Protein AF-A0A3D3M7R1-F1 (afdb_monomer)

Mean predicted aligned error: 6.35 Å

Secondary structure (DSSP, 8-state):
------B-TT--BPPPPPPPP------PPPPP-S--EE-TTT--SS-SSS-----SS-EEEEE-TTS---TT-EEEEEETTEEEEEEEEEEPPHHHHHHTEEEEEPPTTTT-SSS---EEEEEE-TT-PBPPPB--

Structure (mmCIF, N/CA/C/O backbone):
data_AF-A0A3D3M7R1-F1
#
_entry.id   AF-A0A3D3M7R1-F1
#
loop_
_atom_site.group_PDB
_atom_site.id
_atom_site.type_symbol
_atom_site.label_atom_id
_atom_site.label_alt_id
_atom_site.label_comp_id
_atom_site.label_asym_id
_atom_site.label_entity_id
_atom_site.label_seq_id
_atom_site.pdbx_PDB_ins_code
_atom_site.Cartn_x
_atom_site.Cartn_y
_atom_site.Cartn_z
_atom_site.occupancy
_atom_site.B_iso_or_equiv
_atom_site.auth_seq_id
_atom_site.auth_comp_id
_atom_site.auth_asym_id
_atom_site.auth_atom_id
_atom_site.pdbx_PDB_model_num
ATOM 1 N N . MET A 1 1 ? -20.630 1.121 30.635 1.00 57.06 1 MET A N 1
ATOM 2 C CA . MET A 1 1 ? -21.511 2.307 30.594 1.00 57.06 1 MET A CA 1
ATOM 3 C C . MET A 1 1 ? -21.013 3.280 31.646 1.00 57.06 1 MET A C 1
ATOM 5 O O . MET A 1 1 ? -20.922 2.885 32.800 1.00 57.06 1 MET A O 1
ATOM 9 N N . ILE A 1 2 ? -20.618 4.491 31.254 1.00 64.62 2 ILE A N 1
ATOM 10 C CA . ILE A 1 2 ? -20.201 5.541 32.194 1.00 64.62 2 ILE A CA 1
ATOM 11 C C . ILE A 1 2 ? -21.260 6.644 32.120 1.00 64.62 2 ILE A C 1
ATOM 13 O O . ILE A 1 2 ? -21.530 7.151 31.034 1.00 64.62 2 ILE A O 1
ATOM 17 N N . SER A 1 3 ? -21.878 6.984 33.254 1.00 70.88 3 SER A N 1
ATOM 18 C CA . SER A 1 3 ? -22.854 8.076 33.376 1.00 70.88 3 SER A CA 1
ATOM 19 C C . SER A 1 3 ? -22.583 8.883 34.643 1.00 70.88 3 SER A C 1
ATOM 21 O O . SER A 1 3 ? -22.359 8.298 35.702 1.00 70.88 3 SER A O 1
ATOM 23 N N . GLY A 1 4 ? -22.627 10.212 34.541 1.00 69.06 4 GLY A N 1
ATOM 24 C CA . GLY A 1 4 ? -22.496 11.124 35.679 1.00 69.06 4 GLY A CA 1
ATOM 25 C C . GLY A 1 4 ? -23.852 11.631 36.177 1.00 69.06 4 GLY A C 1
ATOM 26 O O . GLY A 1 4 ? -24.779 11.805 35.385 1.00 69.06 4 GLY A O 1
ATOM 27 N N . ARG A 1 5 ? -23.956 11.899 37.484 1.00 73.12 5 ARG A N 1
ATOM 28 C CA . ARG A 1 5 ? -25.066 12.645 38.100 1.00 73.12 5 ARG A CA 1
ATOM 29 C C . ARG A 1 5 ? -24.499 13.739 38.994 1.00 73.12 5 ARG A C 1
ATOM 31 O O . ARG A 1 5 ? -23.478 13.531 39.643 1.00 73.12 5 ARG A O 1
ATOM 38 N N . VAL A 1 6 ? -25.176 14.880 39.034 1.00 72.00 6 VAL A N 1
ATOM 39 C CA . VAL A 1 6 ? -24.848 15.980 39.948 1.00 72.00 6 VAL A CA 1
ATOM 40 C C . VAL A 1 6 ? -25.802 15.912 41.133 1.00 72.00 6 VAL A C 1
ATOM 42 O O . VAL A 1 6 ? -26.991 15.676 40.936 1.00 72.00 6 VAL A O 1
ATOM 45 N N . ILE A 1 7 ? -25.292 16.094 42.346 1.00 77.44 7 ILE A N 1
ATOM 46 C CA . ILE A 1 7 ? -26.098 16.251 43.560 1.00 77.44 7 ILE A CA 1
ATOM 47 C C . ILE A 1 7 ? -25.845 17.671 44.057 1.00 77.44 7 ILE A C 1
ATOM 49 O O . ILE A 1 7 ? -24.684 18.058 44.198 1.00 77.44 7 ILE A O 1
ATOM 53 N N . ASP A 1 8 ? -26.899 18.459 44.264 1.00 77.12 8 ASP A N 1
ATOM 54 C CA . ASP A 1 8 ? -26.752 19.791 44.857 1.00 77.12 8 ASP A CA 1
ATOM 55 C C . ASP A 1 8 ? -26.620 19.728 46.391 1.00 77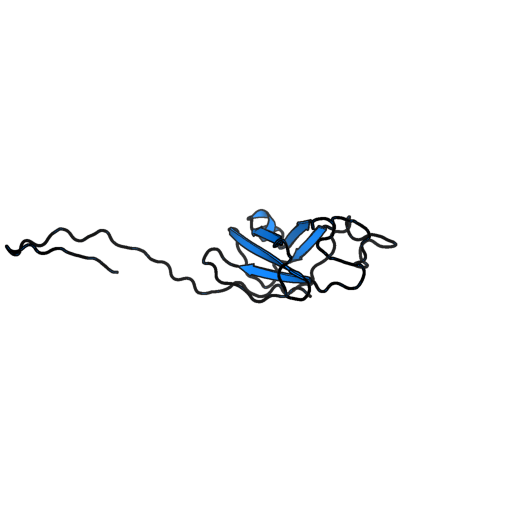.12 8 ASP A C 1
ATOM 57 O O . ASP A 1 8 ? -26.792 18.680 47.013 1.00 77.12 8 ASP A O 1
ATOM 61 N N . ILE A 1 9 ? -26.308 20.866 47.020 1.00 77.94 9 ILE A N 1
ATOM 62 C CA . ILE A 1 9 ? -26.143 20.971 48.483 1.00 77.94 9 ILE A CA 1
ATOM 63 C C . ILE A 1 9 ? -27.422 20.582 49.250 1.00 77.94 9 ILE A C 1
ATOM 65 O O . ILE A 1 9 ? -27.330 20.149 50.397 1.00 77.94 9 ILE A O 1
ATOM 69 N N . ALA A 1 10 ? -28.601 20.704 48.632 1.00 83.25 10 ALA A N 1
ATOM 70 C CA . ALA A 1 10 ? -29.878 20.313 49.224 1.00 83.25 10 ALA A CA 1
ATOM 71 C C . ALA A 1 10 ? -30.205 18.818 49.023 1.00 83.25 10 ALA A C 1
ATOM 73 O O . ALA A 1 10 ? -31.212 18.339 49.542 1.00 83.25 10 ALA A O 1
ATOM 74 N N . GLY A 1 11 ? -29.364 18.069 48.301 1.00 80.19 11 GLY A N 1
ATOM 75 C CA . GLY A 1 11 ? -29.544 16.645 48.026 1.00 80.19 11 GLY A CA 1
ATOM 76 C C . GLY A 1 11 ? -30.392 16.339 46.789 1.00 80.19 11 GLY A C 1
ATOM 77 O O . GLY A 1 11 ? -30.700 15.170 46.546 1.00 80.19 11 GLY A O 1
ATOM 78 N N . ASN A 1 12 ? -30.755 17.339 45.977 1.00 79.31 12 ASN A N 1
ATOM 79 C CA . ASN A 1 12 ? -31.463 17.084 44.727 1.00 79.31 12 ASN A CA 1
ATOM 80 C C . ASN A 1 12 ? -30.506 16.419 43.744 1.00 79.31 12 ASN A C 1
ATOM 82 O O . ASN A 1 12 ? -29.451 16.968 43.415 1.00 79.31 12 ASN A O 1
ATOM 86 N N . ILE A 1 13 ? -30.877 15.237 43.250 1.00 81.69 13 ILE A N 1
ATOM 87 C CA . ILE A 1 13 ? -30.051 14.536 42.275 1.00 81.69 13 ILE A CA 1
ATOM 88 C C . ILE A 1 13 ? -30.493 14.904 40.861 1.00 81.69 13 ILE A C 1
ATO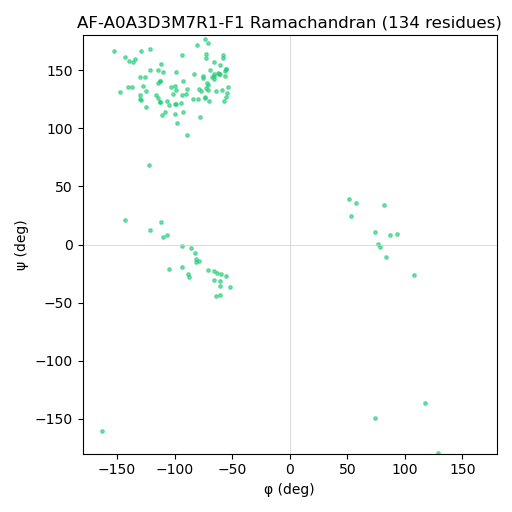M 90 O O . ILE A 1 13 ? -31.579 14.526 40.418 1.00 81.69 13 ILE A O 1
ATOM 94 N N . GLY A 1 14 ? -29.616 15.588 40.134 1.00 72.38 14 GLY A N 1
ATOM 95 C CA . GLY A 1 14 ? -29.795 15.956 38.737 1.00 72.38 14 GLY A CA 1
ATOM 96 C C . GLY A 1 14 ? -30.025 14.750 37.822 1.00 72.38 14 GLY A C 1
ATOM 97 O O . GLY A 1 14 ? -29.767 13.588 38.169 1.00 72.38 14 GLY A O 1
ATOM 98 N N . THR A 1 15 ? -30.541 15.019 36.626 1.00 76.44 15 THR A N 1
ATOM 99 C CA . THR A 1 15 ? -30.758 14.000 35.594 1.00 76.44 15 THR A CA 1
ATOM 100 C C . THR A 1 15 ? -29.453 13.275 35.270 1.00 76.44 15 THR A C 1
ATOM 102 O O . THR A 1 15 ? -28.381 13.880 35.293 1.00 76.44 15 THR A O 1
ATOM 105 N N . SER A 1 16 ? -29.534 11.975 34.975 1.00 74.31 16 SER A N 1
ATOM 106 C CA . SER A 1 16 ? -28.366 11.247 34.470 1.00 74.31 16 SER A CA 1
ATOM 107 C C . SER A 1 16 ? -27.878 11.905 33.184 1.00 74.31 16 SER A C 1
ATOM 109 O O . SER A 1 16 ? -28.694 12.229 32.319 1.00 74.31 16 SER A O 1
ATOM 111 N N . GLY A 1 17 ? -26.569 12.132 33.070 1.00 75.12 17 GLY A N 1
ATOM 112 C CA . GLY A 1 17 ? -25.974 12.593 31.819 1.00 75.12 17 GLY A CA 1
ATOM 113 C C . GLY A 1 17 ? -26.251 11.613 30.672 1.00 75.12 17 GLY A C 1
ATOM 114 O O . GLY A 1 17 ? -26.567 10.442 30.902 1.00 75.12 17 GLY A O 1
ATOM 115 N N . GLY A 1 18 ? -26.123 12.088 29.429 1.00 77.44 18 GLY A N 1
ATOM 116 C CA . GLY A 1 18 ? -26.205 11.224 28.249 1.00 77.44 18 GLY A CA 1
ATOM 117 C C . GLY A 1 18 ? -25.192 10.073 28.313 1.00 77.44 18 GLY A C 1
ATOM 118 O O . GLY A 1 18 ? -24.126 10.203 28.915 1.00 77.44 18 GLY A O 1
ATOM 119 N N . ALA A 1 19 ? -25.529 8.933 27.710 1.00 78.50 19 ALA A N 1
ATOM 120 C CA . ALA A 1 19 ? -24.635 7.781 27.669 1.00 78.50 19 ALA A CA 1
ATOM 121 C C . ALA A 1 19 ? -23.531 7.976 26.614 1.00 78.50 19 ALA A C 1
ATOM 123 O O . ALA A 1 19 ? -23.823 8.293 25.462 1.00 78.50 19 ALA A O 1
ATOM 124 N N . LEU A 1 20 ? -22.273 7.726 26.990 1.00 82.25 20 LEU A N 1
ATOM 125 C CA . LEU A 1 20 ? -21.165 7.587 26.041 1.00 82.25 20 LEU A CA 1
ATOM 126 C C . LEU A 1 20 ? -21.127 6.152 25.503 1.00 82.25 20 LEU A C 1
ATOM 128 O O . LEU A 1 20 ? -21.028 5.199 26.281 1.00 82.25 20 LEU A O 1
ATOM 132 N N . THR A 1 21 ? -21.157 6.013 24.179 1.00 82.69 21 THR A N 1
ATOM 133 C CA . THR A 1 21 ? -20.869 4.750 23.487 1.00 82.69 21 THR A CA 1
ATOM 134 C C . THR A 1 21 ? -19.447 4.810 22.937 1.00 82.69 21 THR A C 1
ATOM 136 O O . THR A 1 21 ? -19.085 5.788 22.289 1.00 82.69 21 THR A O 1
ATOM 139 N N . LEU A 1 22 ? -18.648 3.779 23.213 1.00 86.62 22 LEU A N 1
ATOM 140 C CA . LEU A 1 22 ? -17.283 3.614 22.716 1.00 86.62 22 LEU A CA 1
ATOM 141 C C . LEU A 1 22 ? -17.173 2.240 22.058 1.00 86.62 22 LEU A C 1
ATOM 143 O O . LEU A 1 22 ? -17.612 1.247 22.641 1.00 86.62 22 LEU A O 1
ATOM 147 N N . THR A 1 23 ? -16.533 2.192 20.897 1.00 88.12 23 THR A N 1
ATOM 148 C CA . THR A 1 23 ? -16.105 0.947 20.259 1.00 88.12 23 THR A CA 1
ATOM 149 C C . THR A 1 23 ? -14.593 0.850 20.407 1.00 88.12 23 THR A C 1
ATOM 151 O O . THR A 1 23 ? -13.884 1.780 20.030 1.00 88.12 23 THR A O 1
ATOM 154 N N . LEU A 1 24 ? -14.109 -0.243 20.998 1.00 91.56 24 LEU A N 1
ATOM 155 C CA . LEU A 1 24 ? -12.685 -0.561 21.033 1.00 91.56 24 LEU A CA 1
ATOM 156 C C . LEU A 1 24 ? -12.377 -1.481 19.859 1.00 91.56 24 LEU A C 1
ATOM 158 O O . LEU A 1 24 ? -12.941 -2.571 19.776 1.00 91.56 24 LEU A O 1
ATOM 162 N N . ASP A 1 25 ? -11.466 -1.046 19.003 1.00 92.44 25 ASP A N 1
ATOM 163 C CA . ASP A 1 25 ? -10.914 -1.866 17.939 1.00 92.44 25 ASP A CA 1
ATOM 164 C C . ASP A 1 25 ? -9.393 -1.880 18.063 1.00 92.44 25 ASP A C 1
ATOM 166 O O . ASP A 1 25 ? -8.744 -0.838 18.005 1.00 92.44 25 ASP A O 1
ATOM 170 N N . THR A 1 26 ? -8.843 -3.068 18.284 1.00 96.31 26 THR A N 1
ATOM 171 C CA . THR A 1 26 ? -7.403 -3.312 18.417 1.00 96.31 26 THR A CA 1
ATOM 172 C C . THR A 1 26 ? -6.903 -4.314 17.378 1.00 96.31 26 THR A C 1
ATOM 174 O O . THR A 1 26 ? -5.817 -4.873 17.544 1.00 96.31 26 THR A O 1
ATOM 177 N N . THR A 1 27 ? -7.713 -4.639 16.366 1.00 96.62 27 THR A N 1
ATOM 178 C CA . THR A 1 27 ? -7.401 -5.704 15.409 1.00 96.62 27 THR A CA 1
ATOM 179 C C . THR A 1 27 ? -6.798 -5.104 14.155 1.00 96.62 27 THR A C 1
ATOM 181 O O . THR A 1 27 ? -7.505 -4.567 13.319 1.00 96.62 27 THR A O 1
ATOM 184 N N . ALA A 1 28 ? -5.485 -5.239 13.989 1.00 97.62 28 ALA A 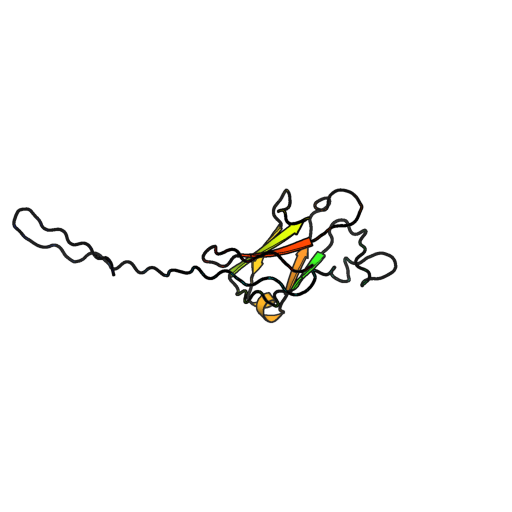N 1
ATOM 185 C CA . ALA A 1 28 ? -4.826 -4.775 12.777 1.00 97.62 28 ALA A CA 1
ATOM 186 C C . ALA A 1 28 ? -5.196 -5.620 11.541 1.00 97.62 28 ALA A C 1
ATOM 188 O O . ALA A 1 28 ? -5.387 -6.838 11.661 1.00 97.62 28 ALA A O 1
ATOM 189 N N . PRO A 1 29 ? -5.194 -5.012 10.339 1.00 98.25 29 PRO A N 1
ATOM 190 C CA . PRO A 1 29 ? -5.209 -5.749 9.084 1.00 98.25 29 PRO A CA 1
ATOM 191 C C . PRO A 1 29 ? -4.055 -6.756 8.983 1.00 98.25 29 PRO A C 1
ATOM 193 O O . PRO A 1 29 ? -2.965 -6.562 9.530 1.00 98.25 29 PRO A O 1
ATOM 196 N N . GLY A 1 30 ? -4.288 -7.832 8.236 1.00 98.12 30 GLY A N 1
ATOM 197 C CA . GLY A 1 30 ? -3.279 -8.844 7.943 1.00 98.12 30 GLY A CA 1
ATOM 198 C C . GLY A 1 30 ? -2.191 -8.356 6.978 1.00 98.12 30 GLY A C 1
ATOM 199 O O . GLY A 1 30 ? -2.259 -7.270 6.401 1.00 98.12 30 GLY A O 1
ATOM 200 N N . THR A 1 31 ? -1.171 -9.188 6.781 1.00 97.81 31 THR A N 1
ATOM 201 C CA . THR A 1 31 ? -0.051 -8.898 5.876 1.00 97.81 31 THR A CA 1
ATOM 202 C C . THR A 1 31 ? -0.437 -9.151 4.414 1.00 97.81 31 THR A C 1
ATOM 204 O O . THR A 1 31 ? -0.978 -10.220 4.120 1.00 97.81 31 THR A O 1
ATOM 207 N N . PRO A 1 32 ? -0.121 -8.240 3.472 1.00 97.25 32 PRO A N 1
ATOM 208 C CA . PRO A 1 32 ? -0.247 -8.522 2.043 1.00 97.25 32 PRO A CA 1
ATOM 209 C C . PRO A 1 32 ? 0.582 -9.751 1.644 1.00 97.25 32 PRO A C 1
ATOM 211 O O . PRO A 1 32 ? 1.791 -9.794 1.882 1.00 97.25 32 PRO A O 1
ATOM 214 N N . SER A 1 33 ? -0.063 -10.757 1.049 1.00 95.56 33 SER A N 1
ATOM 215 C CA . SER A 1 33 ? 0.557 -12.069 0.797 1.00 95.56 33 SER A CA 1
ATOM 216 C C . SER A 1 33 ? 1.199 -12.230 -0.581 1.00 95.56 33 SER A C 1
ATOM 218 O O . SER A 1 33 ? 1.990 -13.146 -0.778 1.00 95.56 33 SER A O 1
ATOM 220 N N . ASN A 1 34 ? 0.821 -11.392 -1.546 1.00 96.69 34 ASN A N 1
ATOM 221 C CA . ASN A 1 34 ? 1.238 -11.525 -2.942 1.00 96.69 34 ASN A CA 1
ATOM 222 C C . ASN A 1 34 ? 2.209 -10.404 -3.321 1.00 96.69 34 ASN A C 1
ATOM 224 O O . ASN A 1 34 ? 2.042 -9.288 -2.817 1.00 96.69 34 ASN A O 1
ATOM 228 N N . PRO A 1 35 ? 3.157 -10.664 -4.239 1.00 95.50 35 PRO A N 1
ATOM 229 C CA . PRO A 1 35 ? 4.128 -9.667 -4.664 1.00 95.50 35 PRO A CA 1
ATOM 230 C C . PRO A 1 35 ? 3.451 -8.454 -5.309 1.00 95.50 35 PRO A C 1
ATOM 232 O O . PRO A 1 35 ? 2.427 -8.575 -5.989 1.00 95.50 35 PRO A O 1
ATOM 235 N N . ILE A 1 36 ? 4.052 -7.282 -5.117 1.00 96.56 36 ILE A N 1
ATOM 236 C CA . ILE A 1 36 ? 3.703 -6.061 -5.846 1.00 96.56 36 ILE A CA 1
ATOM 237 C C . ILE A 1 36 ? 4.183 -6.202 -7.291 1.00 96.56 36 ILE A C 1
ATOM 239 O O . ILE A 1 36 ? 5.322 -6.588 -7.545 1.00 96.56 36 ILE A O 1
ATOM 243 N N . LEU A 1 37 ? 3.313 -5.869 -8.243 1.00 95.69 37 LEU A N 1
ATOM 244 C CA . LEU A 1 37 ? 3.584 -6.016 -9.673 1.00 95.69 37 LEU A CA 1
ATOM 245 C C . LEU A 1 37 ? 3.636 -4.655 -10.359 1.00 95.69 37 LEU A C 1
ATOM 247 O O . LEU A 1 37 ? 2.917 -3.736 -9.970 1.00 95.69 37 LEU A O 1
ATOM 251 N N . LEU A 1 38 ? 4.418 -4.527 -11.428 1.00 95.88 38 LEU A N 1
ATOM 252 C CA . LEU A 1 38 ? 4.226 -3.425 -12.367 1.00 95.88 38 LEU A CA 1
ATOM 253 C C . LEU A 1 38 ? 2.930 -3.653 -13.154 1.00 95.88 38 LEU A C 1
ATOM 255 O O . LEU A 1 38 ? 2.628 -4.761 -13.596 1.00 95.88 38 LEU A O 1
ATOM 259 N N . VAL A 1 39 ? 2.142 -2.595 -13.338 1.00 95.50 39 VAL A N 1
ATOM 260 C CA . VAL A 1 39 ? 1.034 -2.632 -14.299 1.00 95.50 39 VAL A CA 1
ATOM 261 C C . VAL A 1 39 ? 1.639 -2.766 -15.700 1.00 95.50 39 VAL A C 1
ATOM 263 O O . VAL A 1 39 ? 2.649 -2.133 -15.988 1.00 95.50 39 VAL A O 1
ATOM 266 N N . ALA A 1 40 ? 1.017 -3.537 -16.596 1.00 91.00 40 ALA A N 1
ATOM 267 C CA . ALA A 1 40 ? 1.588 -3.871 -17.909 1.00 91.00 40 ALA A CA 1
ATOM 268 C C . ALA A 1 40 ? 1.994 -2.658 -18.775 1.00 91.00 40 ALA A C 1
ATOM 270 O O . ALA A 1 40 ? 2.888 -2.768 -19.601 1.00 91.00 40 ALA A O 1
ATOM 271 N N . ALA A 1 41 ? 1.356 -1.493 -18.606 1.00 90.19 41 ALA A N 1
ATOM 272 C CA . ALA A 1 41 ? 1.738 -0.259 -19.308 1.00 90.19 41 ALA A CA 1
ATOM 273 C C . ALA A 1 41 ? 2.968 0.446 -18.696 1.00 90.19 41 ALA A C 1
ATOM 275 O O . ALA A 1 41 ? 3.510 1.378 -19.283 1.00 90.19 41 ALA A O 1
ATOM 276 N N . SER A 1 42 ? 3.361 0.052 -17.487 1.00 93.25 42 SER A N 1
ATOM 277 C CA . SER A 1 42 ? 4.525 0.549 -16.750 1.00 93.25 42 SER A CA 1
ATOM 278 C C . SER A 1 42 ? 5.692 -0.437 -16.747 1.00 93.25 42 SER A C 1
ATOM 280 O O . SER A 1 42 ? 6.821 0.001 -16.551 1.00 93.25 42 SER A O 1
ATOM 282 N N . ASP A 1 43 ? 5.455 -1.727 -16.991 1.00 90.75 43 ASP A N 1
ATOM 283 C CA . ASP A 1 43 ? 6.510 -2.706 -17.267 1.00 90.75 43 ASP A CA 1
ATOM 284 C C . ASP A 1 43 ? 6.979 -2.527 -18.722 1.00 90.75 43 ASP A C 1
ATOM 286 O O . ASP A 1 43 ? 6.213 -2.707 -19.668 1.00 90.75 43 ASP A O 1
ATOM 290 N N . SER A 1 44 ? 8.195 -2.017 -18.899 1.00 87.25 44 SER A N 1
ATOM 291 C CA . SER A 1 44 ? 8.713 -1.491 -20.166 1.00 87.25 44 SER A CA 1
ATOM 292 C C . SER A 1 44 ? 10.126 -1.988 -20.443 1.00 87.25 44 SER A C 1
ATOM 294 O O . SER A 1 44 ? 10.876 -2.378 -19.555 1.00 87.25 44 SER A O 1
ATOM 296 N N . GLY A 1 45 ? 10.517 -1.931 -21.713 1.00 83.25 45 GLY A N 1
ATOM 297 C CA . GLY A 1 45 ? 11.726 -2.578 -22.203 1.00 83.25 45 GLY A CA 1
ATOM 298 C C . GLY A 1 45 ? 11.347 -3.633 -23.230 1.00 83.25 45 GLY A C 1
ATOM 299 O O . GLY A 1 45 ? 10.515 -3.381 -24.100 1.00 83.25 45 GLY A O 1
ATOM 300 N N . SER A 1 46 ? 11.972 -4.806 -23.150 1.00 83.25 46 SER A N 1
ATOM 301 C CA . SER A 1 46 ? 11.723 -5.915 -24.077 1.00 83.25 46 SER A CA 1
ATOM 302 C C . SER A 1 46 ? 10.478 -6.743 -23.749 1.00 83.25 46 SER A C 1
ATOM 304 O O . SER A 1 46 ? 10.046 -7.527 -24.590 1.00 83.25 46 SER A O 1
ATOM 306 N N . SER A 1 47 ? 9.930 -6.610 -22.539 1.00 86.31 47 SER A N 1
ATOM 307 C CA . SER A 1 47 ? 8.752 -7.332 -22.056 1.00 86.31 47 SER A CA 1
ATOM 308 C C . SER A 1 47 ? 7.900 -6.412 -21.182 1.00 86.31 47 SER A C 1
ATOM 310 O O . SER A 1 47 ? 8.379 -5.383 -20.717 1.00 86.31 47 SER A O 1
ATOM 312 N N . ASN A 1 48 ? 6.636 -6.781 -20.982 1.00 87.31 48 ASN A N 1
ATOM 313 C CA . ASN A 1 48 ? 5.703 -6.121 -20.068 1.00 87.31 48 ASN A CA 1
ATOM 314 C C . ASN A 1 48 ? 5.339 -7.007 -18.862 1.00 87.31 48 ASN A C 1
ATOM 316 O O . ASN A 1 48 ? 4.291 -6.816 -18.238 1.00 87.31 48 ASN A O 1
ATOM 320 N N . THR A 1 49 ? 6.176 -8.014 -18.597 1.00 86.62 49 THR A N 1
ATOM 321 C CA . THR A 1 49 ? 6.059 -8.934 -17.456 1.00 86.62 49 THR A CA 1
ATOM 322 C C . THR A 1 49 ? 7.425 -9.323 -16.869 1.00 86.62 49 THR A C 1
ATOM 324 O O . THR A 1 49 ? 7.552 -10.405 -16.292 1.00 86.62 49 THR A O 1
ATOM 327 N N . ASP A 1 50 ? 8.484 -8.541 -17.099 1.00 82.81 50 ASP A N 1
ATOM 328 C CA . ASP A 1 50 ? 9.832 -8.817 -16.576 1.00 82.81 50 ASP A CA 1
ATOM 329 C C . ASP A 1 50 ? 10.248 -7.889 -15.426 1.00 82.81 50 ASP A C 1
ATOM 331 O O . ASP A 1 50 ? 11.385 -7.972 -14.951 1.00 82.81 50 ASP A O 1
ATOM 335 N N . ASN A 1 51 ? 9.310 -7.075 -14.936 1.00 87.62 51 ASN A N 1
ATOM 336 C CA . ASN A 1 51 ? 9.470 -6.143 -13.828 1.00 87.62 51 ASN A CA 1
ATOM 337 C C . ASN A 1 51 ? 10.596 -5.118 -14.045 1.00 87.62 51 ASN A C 1
ATOM 339 O O . ASN A 1 51 ? 11.294 -4.735 -13.099 1.00 87.62 51 ASN A O 1
ATOM 343 N N . ARG A 1 52 ? 10.791 -4.667 -15.286 1.00 90.75 52 ARG A N 1
ATOM 344 C CA . ARG A 1 52 ? 11.735 -3.597 -15.620 1.00 90.75 52 ARG A CA 1
ATOM 345 C C . ARG A 1 52 ? 10.960 -2.385 -16.086 1.00 90.75 52 ARG A C 1
ATOM 347 O O . ARG A 1 52 ? 9.961 -2.483 -16.777 1.00 90.75 52 ARG A O 1
ATOM 354 N N . THR A 1 53 ? 11.397 -1.198 -15.687 1.00 92.62 53 THR A N 1
ATOM 355 C CA . THR A 1 53 ? 10.711 0.015 -16.118 1.00 92.62 53 THR A CA 1
ATOM 356 C C . THR A 1 53 ? 11.676 1.139 -16.435 1.00 92.62 53 THR A C 1
ATOM 358 O O . THR A 1 53 ? 12.623 1.381 -15.692 1.00 92.62 53 THR A O 1
ATOM 361 N N . ASN A 1 54 ? 11.430 1.822 -17.553 1.00 91.94 54 ASN A N 1
ATOM 362 C CA . ASN A 1 54 ? 11.996 3.128 -17.878 1.00 91.94 54 ASN A CA 1
ATOM 363 C C . ASN A 1 54 ? 10.929 4.240 -17.837 1.00 91.94 54 ASN A C 1
ATOM 365 O O . ASN A 1 54 ? 11.208 5.386 -18.197 1.00 91.94 54 ASN A O 1
ATOM 369 N N . VAL A 1 55 ? 9.707 3.913 -17.401 1.00 93.75 55 VAL A N 1
ATOM 370 C CA . VAL A 1 55 ? 8.621 4.877 -17.230 1.00 93.75 55 VAL A CA 1
ATOM 371 C C . VAL A 1 55 ? 8.920 5.717 -15.993 1.00 93.75 55 VAL A C 1
ATOM 373 O O . VAL A 1 55 ? 9.135 5.184 -14.910 1.00 93.75 55 VAL A O 1
ATOM 376 N N . SER A 1 56 ? 8.916 7.045 -16.139 1.00 90.56 56 SER A N 1
ATOM 377 C CA . SER A 1 56 ? 9.259 7.962 -15.038 1.00 90.56 56 SER A CA 1
ATOM 378 C C . SER A 1 56 ? 8.251 7.911 -13.881 1.00 90.56 56 SER A C 1
ATOM 380 O O . SER A 1 56 ? 8.622 8.084 -12.722 1.00 90.56 56 SER A O 1
ATOM 382 N N . ASN A 1 57 ? 6.985 7.627 -14.194 1.00 94.19 57 ASN A N 1
ATOM 383 C CA . ASN A 1 57 ? 5.869 7.531 -13.254 1.00 94.19 57 ASN A CA 1
ATOM 384 C C . ASN A 1 57 ? 5.220 6.140 -13.341 1.00 94.19 57 ASN A C 1
ATOM 386 O O . ASN A 1 57 ? 4.112 6.012 -13.874 1.00 94.19 57 ASN A O 1
ATOM 390 N N . PRO A 1 58 ? 5.908 5.072 -12.907 1.00 95.81 58 PRO A N 1
ATOM 391 C CA . PRO A 1 58 ? 5.376 3.728 -13.047 1.00 95.81 58 PRO A CA 1
ATOM 392 C C . PRO A 1 58 ? 4.152 3.546 -12.144 1.00 95.81 58 PRO A C 1
ATOM 394 O O . PRO A 1 58 ? 4.084 4.075 -11.031 1.00 95.81 58 PRO A O 1
ATOM 397 N N . SER A 1 59 ? 3.181 2.782 -12.633 1.00 96.88 59 SER A N 1
ATOM 398 C CA . SER A 1 59 ? 2.038 2.321 -11.852 1.00 96.88 59 SER A CA 1
ATOM 399 C C . SER A 1 59 ? 2.271 0.896 -11.372 1.00 96.88 59 SER A C 1
ATOM 401 O O . SER A 1 59 ? 2.675 0.020 -12.139 1.00 96.88 59 SER A O 1
ATOM 403 N N . LEU A 1 60 ? 2.007 0.682 -10.091 1.00 97.25 60 LEU A N 1
ATOM 404 C CA . LEU A 1 60 ? 2.183 -0.578 -9.389 1.00 97.25 60 LEU A CA 1
ATOM 405 C C . LEU A 1 60 ? 0.825 -1.132 -8.989 1.00 97.25 60 LEU A C 1
ATOM 407 O O . LEU A 1 60 ? -0.026 -0.379 -8.527 1.00 97.25 60 LEU A O 1
ATOM 411 N N . ARG A 1 61 ? 0.652 -2.443 -9.106 1.00 97.56 61 ARG A N 1
ATOM 412 C CA . ARG A 1 61 ? -0.494 -3.175 -8.585 1.00 97.56 61 ARG A CA 1
ATOM 413 C C . ARG A 1 61 ? -0.138 -3.824 -7.260 1.00 97.56 61 ARG A C 1
ATOM 415 O O . ARG A 1 61 ? 0.747 -4.675 -7.189 1.00 97.56 61 ARG A O 1
ATOM 422 N N . ILE A 1 62 ? -0.881 -3.456 -6.228 1.00 98.12 62 ILE A N 1
ATOM 423 C CA . ILE A 1 62 ? -0.739 -3.958 -4.867 1.00 98.12 62 ILE A CA 1
ATOM 424 C C . ILE A 1 62 ? -1.934 -4.860 -4.562 1.00 98.12 62 ILE A C 1
ATOM 426 O O . ILE A 1 62 ? -3.074 -4.403 -4.522 1.00 98.12 62 ILE A O 1
ATOM 430 N N . SER A 1 63 ? -1.689 -6.152 -4.367 1.00 97.75 63 SER A N 1
ATOM 431 C CA . SER A 1 63 ? -2.729 -7.115 -3.990 1.00 97.75 63 SER A CA 1
ATOM 432 C C . SER A 1 63 ? -3.175 -6.909 -2.541 1.00 97.75 63 SER A C 1
ATOM 434 O O . SER A 1 63 ? -2.348 -6.735 -1.651 1.00 97.75 63 SER A O 1
ATOM 436 N N . LEU A 1 64 ? -4.480 -7.016 -2.292 1.00 98.06 64 LEU A N 1
ATOM 437 C CA . LEU A 1 64 ? -5.072 -6.957 -0.951 1.00 98.06 64 LEU A CA 1
ATOM 438 C C . LEU A 1 64 ? -5.257 -8.350 -0.324 1.00 98.06 64 LEU A C 1
ATOM 440 O O . LEU A 1 64 ? -5.702 -8.461 0.819 1.00 98.06 64 LEU A O 1
ATOM 444 N N . ALA A 1 65 ? -4.911 -9.425 -1.038 1.00 97.88 65 ALA A N 1
ATOM 445 C CA . ALA A 1 65 ? -4.946 -10.785 -0.501 1.00 97.88 65 ALA A CA 1
ATOM 446 C C . ALA A 1 65 ? -4.138 -10.901 0.808 1.00 97.88 65 ALA A C 1
ATOM 448 O O . ALA A 1 65 ? -3.035 -10.364 0.919 1.00 97.88 65 ALA A O 1
ATOM 449 N N . GLY A 1 66 ? -4.711 -11.586 1.802 1.00 96.88 66 GLY A N 1
ATOM 450 C CA . GLY A 1 66 ? -4.105 -11.769 3.128 1.00 96.88 66 GLY A CA 1
ATOM 451 C C . GLY A 1 66 ? -4.332 -10.620 4.117 1.00 96.88 66 GLY A C 1
ATOM 452 O O . GLY A 1 66 ? -4.091 -10.800 5.307 1.00 96.88 66 GLY A O 1
ATOM 453 N N . THR A 1 67 ? -4.848 -9.469 3.670 1.00 97.75 67 THR A N 1
ATOM 454 C CA . THR A 1 67 ? -5.007 -8.286 4.540 1.00 97.75 67 THR A CA 1
ATOM 455 C C . THR A 1 67 ? -6.327 -8.237 5.305 1.00 97.75 67 THR A C 1
ATOM 457 O O . THR A 1 67 ? -6.389 -7.611 6.358 1.00 97.75 67 THR A O 1
ATOM 460 N N . ASN A 1 68 ? -7.384 -8.881 4.794 1.00 97.06 68 ASN A N 1
ATOM 461 C CA . ASN A 1 68 ? -8.773 -8.672 5.237 1.00 97.06 68 ASN A CA 1
ATOM 462 C C . ASN A 1 68 ? -9.210 -7.195 5.216 1.00 97.06 68 ASN A C 1
ATOM 464 O O . ASN A 1 68 ? -10.118 -6.815 5.950 1.00 97.06 68 ASN A O 1
ATOM 468 N N . ALA A 1 69 ? -8.561 -6.371 4.388 1.00 97.69 69 ALA A N 1
ATOM 469 C CA . ALA A 1 69 ? -8.857 -4.953 4.301 1.00 97.69 69 ALA A CA 1
ATOM 470 C C . ALA A 1 69 ? -10.294 -4.696 3.832 1.00 97.69 69 ALA A C 1
ATOM 472 O O . ALA A 1 69 ? -10.846 -5.432 3.006 1.00 97.69 69 ALA A O 1
ATOM 473 N N . VAL A 1 70 ? -10.872 -3.604 4.320 1.00 97.94 70 VAL A N 1
ATOM 474 C CA . VAL A 1 70 ? -12.204 -3.126 3.951 1.00 97.94 70 VAL A CA 1
ATOM 475 C C . VAL A 1 70 ? -12.139 -1.716 3.370 1.00 97.94 70 VAL A C 1
ATOM 477 O O . VAL A 1 70 ? -11.117 -1.029 3.409 1.00 97.94 70 VAL A O 1
ATOM 480 N N . ALA A 1 71 ? -13.244 -1.270 2.771 1.00 98.44 71 ALA A N 1
ATOM 481 C CA . ALA A 1 71 ? -13.338 0.101 2.292 1.00 98.44 71 ALA A CA 1
ATOM 482 C C . ALA A 1 71 ? -13.253 1.079 3.479 1.00 98.44 71 ALA A C 1
ATOM 484 O O . ALA A 1 71 ? -13.960 0.912 4.469 1.00 98.44 71 ALA A O 1
ATOM 485 N N . GLY A 1 72 ? -12.419 2.108 3.353 1.00 98.19 72 GLY A N 1
ATOM 486 C CA . GLY A 1 72 ? -12.088 3.066 4.407 1.00 98.19 72 GLY A CA 1
ATOM 487 C C . GLY A 1 72 ? -10.672 2.899 4.957 1.00 98.19 72 GLY A C 1
ATOM 488 O O . GLY A 1 72 ? -10.085 3.893 5.380 1.00 98.19 72 GLY A O 1
ATOM 489 N N . ASP A 1 73 ? -10.094 1.698 4.874 1.00 98.69 73 ASP A N 1
ATOM 490 C CA . ASP A 1 73 ? -8.722 1.445 5.321 1.00 98.69 73 ASP A CA 1
ATOM 491 C C . ASP A 1 73 ? -7.705 2.215 4.464 1.00 98.69 73 ASP A C 1
ATOM 493 O O . ASP A 1 73 ? -7.962 2.573 3.317 1.00 98.69 73 ASP A O 1
ATOM 497 N N . SER A 1 74 ? -6.517 2.469 4.999 1.00 98.44 74 SER A N 1
ATOM 498 C CA . SER A 1 74 ? -5.426 3.165 4.317 1.00 98.44 74 SER A CA 1
ATOM 499 C C . SER A 1 74 ? -4.340 2.181 3.894 1.00 98.44 74 SER A C 1
ATOM 501 O O . SER A 1 74 ? -3.725 1.528 4.734 1.00 98.44 74 SER A O 1
ATOM 503 N N . LEU A 1 75 ? -4.064 2.106 2.593 1.00 98.56 75 LEU A N 1
ATOM 504 C CA . LEU A 1 75 ? -2.930 1.380 2.029 1.00 98.56 75 LEU A CA 1
ATOM 505 C C . LEU A 1 75 ? -1.712 2.300 1.940 1.00 98.56 75 LEU A C 1
ATOM 507 O O . LEU A 1 75 ? -1.823 3.417 1.439 1.00 98.56 75 LEU A O 1
ATOM 511 N N . GLU A 1 76 ? -0.549 1.820 2.370 1.00 98.50 76 GLU A N 1
ATOM 512 C CA . GLU A 1 76 ? 0.729 2.523 2.257 1.00 98.50 76 GLU A CA 1
ATOM 513 C C . GLU A 1 76 ? 1.761 1.663 1.527 1.00 98.50 76 GLU A C 1
ATOM 515 O O . GLU A 1 76 ? 1.960 0.498 1.874 1.00 98.50 76 GLU A O 1
ATOM 520 N N . LEU A 1 77 ? 2.438 2.261 0.545 1.00 98.31 77 LEU A N 1
ATOM 521 C CA . LEU A 1 77 ? 3.590 1.673 -0.132 1.00 98.31 77 LEU A CA 1
ATOM 522 C C . LEU A 1 77 ? 4.893 2.114 0.550 1.00 98.31 77 LEU A C 1
ATOM 524 O O . LEU A 1 77 ? 5.054 3.272 0.941 1.00 98.31 77 LEU A O 1
ATOM 528 N N . LEU A 1 78 ? 5.834 1.182 0.653 1.00 98.00 78 LEU A N 1
ATOM 529 C CA . LEU A 1 78 ? 7.118 1.325 1.326 1.00 98.00 78 LEU A CA 1
ATOM 530 C C . LEU A 1 78 ? 8.251 0.967 0.355 1.00 98.00 78 LEU A C 1
ATOM 532 O O . LEU A 1 78 ? 8.117 0.036 -0.441 1.00 98.00 78 LEU A O 1
ATOM 536 N N . LEU A 1 79 ? 9.372 1.675 0.462 1.00 96.62 79 LEU A N 1
ATOM 537 C CA . LEU A 1 79 ? 10.620 1.402 -0.247 1.00 96.62 79 LEU A CA 1
ATOM 538 C C . LEU A 1 79 ? 11.678 0.975 0.770 1.00 96.62 79 LEU A C 1
ATOM 540 O O . LEU A 1 79 ? 11.927 1.683 1.745 1.00 96.62 79 LEU A O 1
ATOM 544 N N . ASP A 1 80 ? 12.249 -0.211 0.571 1.00 94.44 80 ASP A N 1
ATOM 545 C CA . ASP A 1 80 ? 13.222 -0.841 1.468 1.00 94.44 80 ASP A CA 1
ATOM 546 C C . ASP A 1 80 ? 12.725 -0.883 2.932 1.00 94.44 80 ASP A C 1
ATOM 548 O O . ASP A 1 80 ? 13.456 -0.637 3.891 1.00 94.44 80 ASP A O 1
ATOM 552 N N . GLY A 1 81 ? 11.422 -1.149 3.096 1.00 94.44 81 GLY A N 1
ATOM 553 C CA . GLY A 1 81 ? 10.731 -1.219 4.391 1.00 94.44 81 GLY A CA 1
ATOM 554 C C . GLY A 1 81 ? 10.425 0.136 5.043 1.00 94.44 81 GLY A C 1
ATOM 555 O O . GLY A 1 81 ? 9.837 0.168 6.123 1.00 94.44 81 GLY A O 1
ATOM 556 N N . SER A 1 82 ? 10.783 1.249 4.400 1.00 95.88 82 SER A N 1
ATOM 557 C CA . SER A 1 82 ? 10.572 2.610 4.903 1.00 95.88 82 SER A CA 1
ATOM 558 C C . SER A 1 82 ? 9.541 3.375 4.077 1.00 95.88 82 SER A C 1
ATOM 560 O O . SER A 1 82 ? 9.320 3.096 2.901 1.00 95.88 82 SER A O 1
ATOM 562 N N . ALA A 1 83 ? 8.897 4.373 4.685 1.00 96.50 83 ALA A N 1
ATOM 563 C CA . ALA A 1 83 ? 8.029 5.280 3.940 1.00 96.50 83 ALA A CA 1
ATOM 564 C C . ALA A 1 83 ? 8.848 6.119 2.945 1.00 96.50 83 ALA A C 1
ATOM 566 O O . ALA A 1 83 ? 9.973 6.528 3.233 1.00 96.50 83 ALA A O 1
ATOM 567 N N . PHE A 1 84 ? 8.252 6.416 1.791 1.00 95.88 84 PHE A N 1
ATOM 568 C CA . PHE A 1 84 ? 8.797 7.377 0.833 1.00 95.88 84 PHE A CA 1
ATOM 569 C C . PHE A 1 84 ? 8.913 8.775 1.460 1.00 95.88 84 PHE A C 1
ATOM 571 O O . PHE A 1 84 ? 8.121 9.134 2.334 1.00 95.88 84 PHE A O 1
ATOM 578 N N . SER A 1 85 ? 9.831 9.606 0.947 1.00 92.75 85 SER A N 1
ATOM 579 C CA . SER A 1 85 ? 9.987 11.011 1.372 1.00 92.75 85 SER A CA 1
ATOM 580 C C . SER A 1 85 ? 8.668 11.787 1.333 1.00 92.75 85 SER A C 1
ATOM 582 O O . SER A 1 85 ? 8.391 12.612 2.199 1.00 92.75 85 SER A O 1
ATOM 584 N N . THR A 1 86 ? 7.834 11.499 0.333 1.00 93.25 86 THR A N 1
ATOM 585 C CA . THR A 1 86 ? 6.410 11.837 0.334 1.00 93.25 86 THR A CA 1
ATOM 586 C C . THR A 1 86 ? 5.632 10.528 0.441 1.00 93.25 86 THR A C 1
ATOM 588 O O . THR A 1 86 ? 5.683 9.747 -0.510 1.00 93.25 86 THR A O 1
ATOM 591 N N . PRO A 1 87 ? 4.945 10.255 1.567 1.00 95.75 87 PRO A N 1
ATOM 592 C CA . PRO A 1 87 ? 4.261 8.986 1.772 1.00 95.75 87 PRO A CA 1
ATOM 593 C C . PRO A 1 87 ? 3.271 8.678 0.652 1.00 95.75 87 PRO A C 1
ATOM 595 O O . PRO A 1 87 ? 2.382 9.476 0.350 1.00 95.75 87 PRO A O 1
ATOM 598 N N . VAL A 1 88 ? 3.407 7.494 0.064 1.00 97.62 88 VAL A N 1
ATOM 599 C CA . VAL A 1 88 ? 2.494 6.994 -0.960 1.00 97.62 88 VAL A CA 1
ATOM 600 C C . VAL A 1 88 ? 1.375 6.244 -0.246 1.00 97.62 88 VAL A C 1
ATOM 602 O O . VAL A 1 88 ? 1.526 5.075 0.111 1.00 97.62 88 VAL A O 1
ATOM 605 N N . ARG A 1 89 ? 0.270 6.950 0.020 1.00 97.19 89 ARG A N 1
ATOM 606 C CA . ARG A 1 89 ? -0.910 6.415 0.713 1.00 97.19 89 ARG A CA 1
ATOM 607 C C . ARG A 1 89 ? -2.166 6.535 -0.133 1.00 97.19 89 ARG A C 1
ATOM 609 O O . ARG A 1 89 ? -2.303 7.459 -0.932 1.00 97.19 89 ARG A O 1
ATOM 616 N N . SER A 1 90 ? -3.100 5.612 0.049 1.00 97.19 90 SER A N 1
ATOM 617 C CA . SER A 1 90 ? -4.399 5.639 -0.623 1.00 97.19 90 SER A CA 1
ATOM 618 C C . SER A 1 90 ? -5.478 5.034 0.262 1.00 97.19 90 SER A C 1
ATOM 620 O O . SER A 1 90 ? -5.310 3.934 0.783 1.00 97.19 90 SER A O 1
ATOM 622 N N . THR A 1 91 ? -6.602 5.736 0.403 1.00 98.25 91 THR A N 1
ATOM 623 C CA . THR A 1 91 ? -7.788 5.193 1.072 1.00 98.25 91 THR A CA 1
ATOM 624 C C . THR A 1 91 ? -8.447 4.152 0.188 1.00 98.25 91 THR A C 1
ATOM 626 O O . THR A 1 91 ? -8.639 4.373 -1.014 1.00 98.25 91 THR A O 1
ATOM 629 N N . LEU A 1 92 ? -8.817 3.026 0.788 1.00 98.56 92 LEU A N 1
ATOM 630 C CA . LEU A 1 92 ? -9.414 1.936 0.071 1.00 98.56 92 LEU A CA 1
ATOM 631 C C . LEU A 1 92 ? -10.908 2.193 -0.197 1.00 98.56 92 LEU A C 1
ATOM 633 O O . LEU A 1 92 ? -11.679 2.433 0.719 1.00 98.56 92 LEU A O 1
ATOM 637 N N . THR A 1 93 ? -11.353 2.130 -1.450 1.00 98.56 93 THR A N 1
ATOM 638 C CA . THR A 1 93 ? -12.766 2.115 -1.850 1.00 98.56 93 THR A CA 1
ATOM 639 C C . THR A 1 93 ? -13.286 0.691 -2.006 1.00 98.56 93 THR A C 1
ATOM 641 O O . THR A 1 93 ? -12.509 -0.253 -2.163 1.00 98.56 93 THR A O 1
ATOM 644 N N . GLY A 1 94 ? -14.613 0.545 -2.025 1.00 98.50 94 GLY A N 1
ATOM 645 C CA . GLY A 1 94 ? -15.269 -0.746 -2.227 1.00 98.50 94 GLY A CA 1
ATOM 646 C C . GLY A 1 94 ? -14.938 -1.411 -3.566 1.00 98.50 94 GLY A C 1
ATOM 647 O O . GLY A 1 94 ? -14.862 -2.634 -3.615 1.00 98.50 94 GLY A O 1
ATOM 648 N N . ALA A 1 95 ? -14.677 -0.638 -4.629 1.00 98.44 95 ALA A N 1
ATOM 649 C CA . ALA A 1 95 ? -14.346 -1.192 -5.947 1.00 98.44 95 ALA A CA 1
ATOM 650 C C . ALA A 1 95 ? -13.081 -2.056 -5.903 1.00 98.44 95 ALA A C 1
ATOM 652 O O . ALA A 1 95 ? -12.973 -3.084 -6.556 1.00 98.44 95 ALA A O 1
ATOM 653 N N . ASP A 1 96 ? -12.126 -1.663 -5.087 1.00 98.50 96 ASP A N 1
ATOM 654 C CA . ASP A 1 96 ? -10.828 -2.310 -5.028 1.00 98.50 96 ASP A CA 1
ATOM 655 C C . ASP A 1 96 ? -10.818 -3.486 -4.067 1.00 98.50 96 ASP A C 1
ATOM 657 O O . ASP A 1 96 ? -10.072 -4.432 -4.282 1.00 98.50 96 ASP A O 1
ATOM 661 N N . ILE A 1 97 ? -11.670 -3.445 -3.036 1.00 98.38 97 ILE A N 1
ATOM 662 C CA . ILE A 1 97 ? -11.960 -4.627 -2.224 1.00 98.38 97 ILE A CA 1
ATOM 663 C C . ILE A 1 97 ? -12.572 -5.706 -3.121 1.00 98.38 97 ILE A C 1
ATOM 665 O O . ILE A 1 97 ? -12.152 -6.856 -3.065 1.00 98.38 97 ILE A O 1
ATOM 669 N N . ILE A 1 98 ? -13.500 -5.324 -4.007 1.00 98.38 98 ILE A N 1
ATOM 670 C CA . ILE A 1 98 ? -14.098 -6.231 -4.999 1.00 98.38 98 ILE A CA 1
ATOM 671 C C . ILE A 1 98 ? -13.046 -6.742 -5.993 1.00 98.38 98 ILE A C 1
ATOM 673 O O . ILE A 1 98 ? -13.010 -7.936 -6.280 1.00 98.38 98 ILE A O 1
ATOM 677 N N . ASN A 1 99 ? -12.174 -5.866 -6.498 1.00 97.94 99 ASN A N 1
ATOM 678 C CA . ASN A 1 99 ? -11.105 -6.256 -7.423 1.00 97.94 99 ASN A CA 1
ATOM 679 C C . ASN A 1 99 ? -9.985 -7.063 -6.742 1.00 97.94 99 ASN A C 1
ATOM 681 O O . ASN A 1 99 ? -9.231 -7.762 -7.416 1.00 97.94 99 ASN A O 1
ATOM 685 N N . GLY A 1 100 ? -9.846 -6.952 -5.419 1.00 98.06 100 GLY A N 1
ATOM 686 C CA . GLY A 1 100 ? -8.785 -7.573 -4.630 1.00 98.06 100 GLY A CA 1
ATOM 687 C C . GLY A 1 100 ? -7.412 -6.909 -4.769 1.00 98.06 100 GLY A C 1
ATOM 688 O O . GLY A 1 100 ? -6.418 -7.479 -4.319 1.00 98.06 100 GLY A O 1
ATOM 689 N N . TYR A 1 101 ? -7.315 -5.731 -5.389 1.00 98.06 101 TYR A N 1
ATOM 690 C CA . TYR A 1 101 ? -6.047 -5.028 -5.587 1.00 98.06 101 TYR A CA 1
ATOM 691 C C . TYR A 1 101 ? -6.219 -3.516 -5.692 1.00 98.06 101 TYR A C 1
ATOM 693 O O . TYR A 1 101 ? -7.315 -3.003 -5.917 1.00 98.06 101 TYR A O 1
ATOM 701 N N . ARG A 1 102 ? -5.088 -2.816 -5.592 1.00 98.12 102 ARG A N 1
ATOM 702 C CA . ARG A 1 102 ? -4.964 -1.379 -5.769 1.00 98.12 102 ARG A CA 1
ATOM 703 C C . ARG A 1 102 ? -3.858 -0.999 -6.724 1.00 98.12 102 ARG A C 1
ATOM 705 O O . ARG A 1 102 ? -2.712 -1.370 -6.495 1.00 98.12 102 ARG A O 1
ATOM 712 N N . ASP A 1 103 ? -4.198 -0.225 -7.747 1.00 97.62 103 ASP A N 1
ATOM 713 C CA . ASP A 1 103 ? -3.196 0.363 -8.629 1.00 97.62 103 ASP A CA 1
ATOM 714 C C . ASP A 1 103 ? -2.776 1.736 -8.070 1.00 97.62 103 ASP A C 1
ATOM 716 O O . ASP A 1 103 ? -3.619 2.564 -7.722 1.00 97.62 103 ASP A O 1
ATOM 720 N N . VAL A 1 104 ? -1.467 1.960 -7.944 1.00 97.00 104 VAL A N 1
ATOM 721 C CA . VAL A 1 104 ? -0.854 3.165 -7.372 1.00 97.00 104 VAL A CA 1
ATOM 722 C C . VAL A 1 104 ? 0.201 3.697 -8.333 1.00 97.00 104 VAL A C 1
ATOM 724 O O . VAL A 1 104 ? 1.138 2.985 -8.687 1.00 97.00 104 VAL A O 1
ATOM 727 N N . THR A 1 105 ? 0.074 4.959 -8.736 1.00 96.44 105 THR A N 1
ATOM 728 C CA . THR A 1 105 ? 1.044 5.627 -9.613 1.00 96.44 105 THR A CA 1
ATOM 729 C C . THR A 1 105 ? 2.080 6.380 -8.793 1.00 96.44 105 THR A C 1
ATOM 731 O O . THR A 1 105 ? 1.738 7.188 -7.930 1.00 96.44 105 THR A O 1
ATOM 734 N N . LEU A 1 106 ? 3.356 6.137 -9.084 1.00 96.06 106 LEU A N 1
ATOM 735 C CA . LEU A 1 106 ? 4.464 6.814 -8.427 1.00 96.06 106 LEU A CA 1
ATOM 736 C C . LEU A 1 106 ? 4.772 8.174 -9.059 1.00 96.06 106 LEU A C 1
ATOM 738 O O . LEU A 1 106 ? 4.679 8.380 -10.272 1.00 96.06 106 LEU A O 1
ATOM 742 N N . THR A 1 107 ? 5.208 9.111 -8.221 1.00 95.00 107 THR A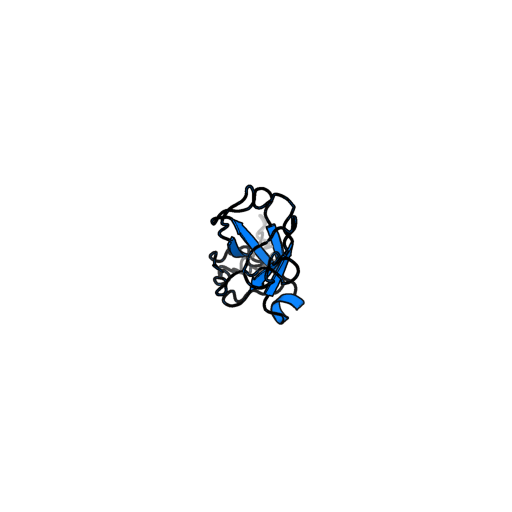 N 1
ATOM 743 C CA . THR A 1 107 ? 5.750 10.392 -8.681 1.00 95.00 107 THR A CA 1
ATOM 744 C C . THR A 1 107 ? 7.158 10.193 -9.238 1.00 95.00 107 THR A C 1
ATOM 746 O O . THR A 1 107 ? 7.938 9.390 -8.718 1.00 95.00 107 THR A O 1
ATOM 749 N N . SER A 1 108 ? 7.504 10.953 -10.273 1.00 92.69 108 SER A N 1
ATOM 750 C CA . SER A 1 108 ? 8.816 10.916 -10.915 1.00 92.69 108 SER A CA 1
ATOM 751 C C . SER A 1 108 ? 9.936 11.140 -9.904 1.00 92.69 108 SER A C 1
ATOM 753 O O . SER A 1 108 ? 9.883 12.085 -9.115 1.00 92.69 108 SER A O 1
ATOM 755 N N . GLY A 1 109 ? 10.946 10.271 -9.929 1.00 91.00 109 GLY A N 1
ATOM 756 C CA . GLY A 1 109 ? 12.094 10.336 -9.021 1.00 91.00 109 GLY A CA 1
ATOM 757 C C . GLY A 1 109 ? 11.839 9.801 -7.607 1.00 91.00 109 GLY A C 1
ATOM 758 O O . GLY A 1 109 ? 12.780 9.730 -6.823 1.00 91.00 109 GLY A O 1
ATOM 759 N N . SER A 1 110 ? 10.615 9.368 -7.272 1.00 93.19 110 SER A N 1
ATOM 760 C CA . SER A 1 110 ? 10.299 8.814 -5.941 1.00 93.19 110 SER A CA 1
ATOM 761 C C . SER A 1 110 ? 11.057 7.523 -5.610 1.00 93.19 110 SER A C 1
ATOM 763 O O . SER A 1 110 ? 11.288 7.241 -4.439 1.00 93.19 110 SER A O 1
ATOM 765 N N . LEU A 1 111 ? 11.484 6.769 -6.628 1.00 93.00 111 LEU A 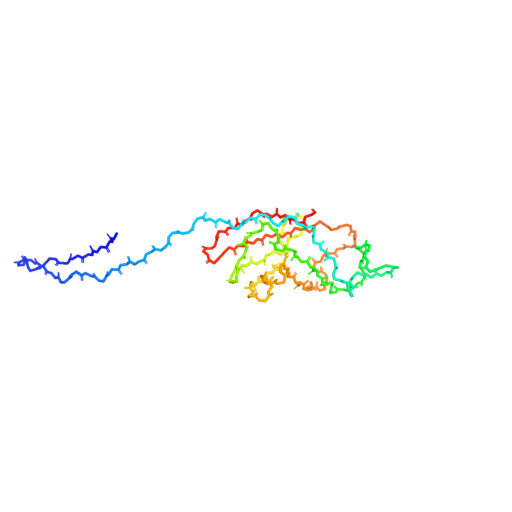N 1
ATOM 766 C CA . LEU A 1 111 ? 12.307 5.566 -6.472 1.00 93.00 111 LEU A CA 1
ATOM 767 C C . LEU A 1 111 ? 13.807 5.872 -6.315 1.00 93.00 111 LEU A C 1
ATOM 769 O O . LEU A 1 111 ? 14.576 4.961 -6.037 1.00 93.00 111 LEU A O 1
ATOM 773 N N . GLY A 1 112 ? 14.246 7.123 -6.475 1.00 92.56 112 GLY A N 1
ATOM 774 C CA . GLY A 1 112 ? 15.663 7.483 -6.416 1.00 92.56 112 GLY A CA 1
ATOM 775 C C . GLY A 1 112 ? 16.457 7.046 -7.654 1.00 92.56 112 GLY A C 1
ATOM 776 O O . GLY A 1 112 ? 15.935 7.043 -8.766 1.00 92.56 112 GLY A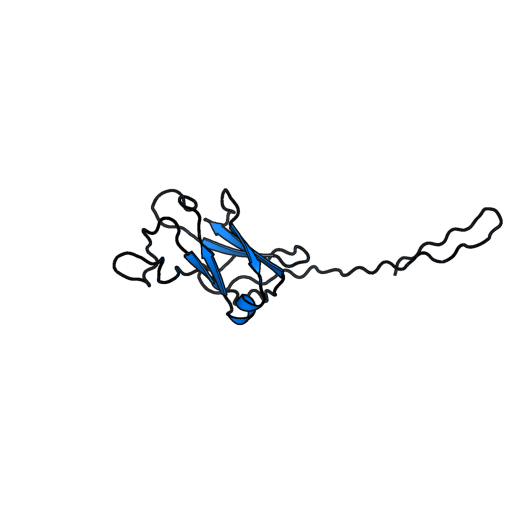 O 1
ATOM 777 N N . ALA A 1 113 ? 17.741 6.737 -7.458 1.00 93.62 113 ALA A N 1
ATOM 778 C CA . ALA A 1 113 ? 18.663 6.361 -8.532 1.00 93.62 113 ALA A CA 1
ATOM 779 C C . ALA A 1 113 ? 18.398 4.948 -9.088 1.00 93.62 113 ALA A C 1
ATOM 781 O O . ALA A 1 113 ? 17.747 4.121 -8.443 1.00 93.62 113 ALA A O 1
ATOM 782 N N . ASP A 1 114 ? 18.962 4.655 -10.260 1.00 92.06 114 ASP A N 1
ATOM 783 C CA . ASP A 1 114 ? 18.870 3.348 -10.916 1.00 92.06 114 ASP A CA 1
ATOM 784 C C . ASP A 1 114 ? 19.353 2.194 -10.023 1.00 92.06 114 ASP A C 1
ATOM 786 O O . ASP A 1 114 ? 20.214 2.346 -9.155 1.00 92.06 114 ASP A O 1
ATOM 790 N N . GLY A 1 115 ? 18.779 1.012 -10.249 1.00 92.50 115 GLY A N 1
ATOM 791 C CA . GLY A 1 115 ? 19.111 -0.220 -9.532 1.00 92.50 115 GLY A CA 1
ATOM 792 C C . GLY A 1 115 ? 17.879 -0.928 -8.981 1.00 92.50 115 GLY A C 1
ATOM 793 O O . GLY A 1 115 ? 16.753 -0.450 -9.137 1.00 92.50 115 GLY A O 1
ATOM 794 N N . SER A 1 116 ? 18.100 -2.057 -8.309 1.00 92.81 116 SER A N 1
ATOM 795 C CA . SER A 1 116 ? 17.021 -2.828 -7.681 1.00 92.81 116 SER A CA 1
ATOM 796 C C . SER A 1 116 ? 16.285 -2.002 -6.621 1.00 92.81 116 SER A C 1
ATOM 798 O O . SER A 1 116 ? 16.893 -1.154 -5.964 1.00 92.81 116 SER A O 1
ATOM 800 N N . LYS A 1 117 ? 14.979 -2.236 -6.481 1.00 93.44 117 LYS A N 1
ATOM 801 C CA . LYS A 1 117 ? 14.102 -1.599 -5.492 1.00 93.44 117 LYS A CA 1
ATOM 802 C C . LYS A 1 117 ? 13.314 -2.695 -4.789 1.00 93.44 117 LYS A C 1
ATOM 804 O O . LYS A 1 117 ? 12.706 -3.517 -5.471 1.00 93.44 117 LYS A O 1
ATOM 809 N N . VAL A 1 118 ? 13.3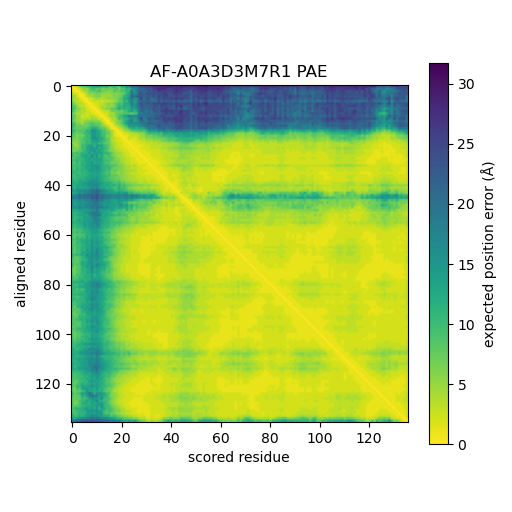12 -2.711 -3.457 1.00 95.19 118 VAL A N 1
ATOM 810 C CA . VAL A 1 118 ? 12.467 -3.633 -2.689 1.00 95.19 118 VAL A CA 1
ATOM 811 C C . VAL A 1 118 ? 11.234 -2.875 -2.233 1.00 95.19 118 VAL A C 1
ATOM 813 O O . VAL A 1 118 ? 11.316 -1.963 -1.413 1.00 95.19 118 VAL A O 1
ATOM 816 N N . LEU A 1 119 ? 10.078 -3.240 -2.777 1.00 97.12 119 LEU A N 1
ATOM 817 C CA . LEU A 1 119 ? 8.809 -2.624 -2.418 1.00 97.12 119 LEU A CA 1
ATOM 818 C C . LEU A 1 119 ? 8.027 -3.552 -1.497 1.00 97.12 119 LEU A C 1
ATOM 820 O O . LEU A 1 119 ? 7.924 -4.747 -1.746 1.00 97.12 119 LEU A O 1
ATOM 824 N N . THR A 1 120 ? 7.461 -2.981 -0.443 1.00 98.06 120 THR A N 1
ATOM 825 C CA . THR A 1 120 ? 6.464 -3.641 0.408 1.00 98.06 120 THR A CA 1
ATOM 826 C C . THR A 1 120 ? 5.256 -2.729 0.555 1.00 98.06 120 THR A C 1
ATOM 828 O O . THR A 1 120 ? 5.306 -1.543 0.229 1.00 98.06 120 THR A O 1
ATOM 831 N N . SER A 1 121 ? 4.149 -3.265 1.049 1.00 98.38 121 SER A N 1
ATOM 832 C CA . SER A 1 121 ? 2.971 -2.478 1.400 1.00 98.38 121 SER A CA 1
ATOM 833 C C . SER A 1 121 ? 2.394 -2.919 2.735 1.00 98.38 121 SER A C 1
ATOM 835 O O . SER A 1 121 ? 2.625 -4.047 3.173 1.00 98.38 121 SER A O 1
ATOM 837 N N . ARG A 1 122 ? 1.648 -2.030 3.389 1.00 98.38 122 ARG A N 1
ATOM 838 C CA . ARG A 1 122 ? 0.873 -2.331 4.599 1.00 98.38 122 ARG A CA 1
ATOM 839 C C . ARG A 1 122 ? -0.482 -1.643 4.562 1.00 98.38 122 ARG A C 1
ATOM 841 O O . ARG A 1 122 ? -0.637 -0.621 3.894 1.00 98.38 122 ARG A O 1
ATOM 848 N N . VAL A 1 123 ? -1.432 -2.172 5.324 1.00 98.75 123 VAL A N 1
ATOM 849 C CA . VAL A 1 123 ? -2.772 -1.594 5.479 1.00 98.75 123 VAL A CA 1
ATOM 850 C C . VAL A 1 123 ? -2.964 -1.132 6.922 1.00 98.75 123 VAL A C 1
ATOM 852 O O . VAL A 1 123 ? -2.523 -1.799 7.855 1.00 98.75 123 VAL A O 1
ATOM 855 N N . THR A 1 124 ? -3.586 0.028 7.101 1.00 98.56 124 THR A N 1
ATOM 856 C CA . THR A 1 124 ? -4.033 0.563 8.393 1.00 98.56 124 THR A CA 1
ATOM 857 C C . THR A 1 124 ? -5.549 0.661 8.370 1.00 98.56 124 THR A C 1
ATOM 859 O O . THR A 1 124 ? -6.082 1.234 7.422 1.00 98.56 124 THR A O 1
ATOM 862 N N . ASP A 1 125 ? -6.238 0.117 9.365 1.00 98.38 125 ASP A N 1
ATOM 863 C CA . ASP A 1 125 ? -7.702 0.189 9.406 1.00 98.38 125 ASP A CA 1
ATOM 864 C C . ASP A 1 125 ? -8.224 1.592 9.782 1.00 98.38 125 ASP A C 1
ATOM 866 O O . ASP A 1 125 ? -7.459 2.517 10.079 1.00 98.38 125 ASP A O 1
ATOM 870 N N . ILE A 1 1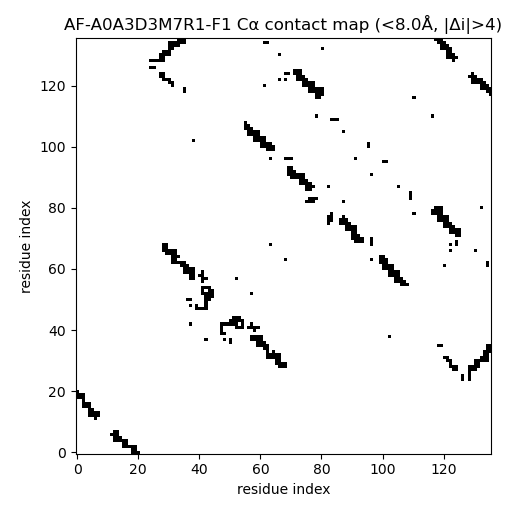26 ? -9.550 1.760 9.786 1.00 96.38 126 ILE A N 1
ATOM 871 C CA . ILE A 1 126 ? -10.206 3.021 10.171 1.00 96.38 126 ILE A CA 1
ATOM 872 C C . ILE A 1 126 ? -10.014 3.399 11.651 1.00 96.38 126 ILE A C 1
ATOM 874 O O . ILE A 1 126 ? -10.131 4.574 12.006 1.00 96.38 126 ILE A O 1
ATOM 878 N N . ALA A 1 127 ? -9.725 2.424 12.516 1.00 95.31 127 ALA A N 1
ATOM 879 C CA . ALA A 1 127 ? -9.421 2.647 13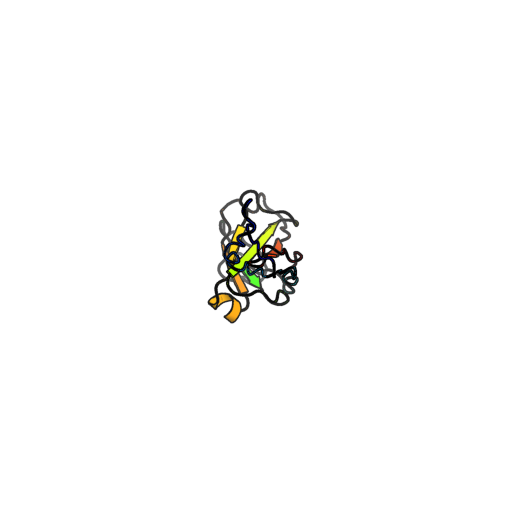.927 1.00 95.31 127 ALA A CA 1
ATOM 880 C C . ALA A 1 127 ? -7.954 3.062 14.151 1.00 95.31 127 ALA A C 1
ATOM 882 O O . ALA A 1 127 ? -7.608 3.550 15.228 1.00 95.31 127 ALA A O 1
ATOM 883 N N . GLY A 1 128 ? -7.106 2.930 13.128 1.00 97.06 128 GLY A N 1
ATOM 884 C CA . GLY A 1 128 ? -5.688 3.262 13.157 1.00 97.06 128 GLY A CA 1
ATOM 885 C C . GLY A 1 128 ? -4.775 2.084 13.502 1.00 97.06 128 GLY A C 1
ATOM 886 O O . GLY A 1 128 ? -3.579 2.302 13.710 1.00 97.06 128 GLY A O 1
ATOM 887 N N . ASN A 1 129 ? -5.281 0.849 13.557 1.00 97.94 129 ASN A N 1
ATOM 888 C CA . ASN A 1 129 ? -4.441 -0.323 13.775 1.00 97.94 129 ASN A CA 1
ATOM 889 C C . ASN A 1 129 ? -3.638 -0.624 12.505 1.00 97.94 129 ASN A C 1
ATOM 891 O O . ASN A 1 129 ? -4.187 -0.749 11.410 1.00 97.94 129 ASN A O 1
ATOM 895 N N . VAL A 1 130 ? -2.318 -0.744 12.648 1.00 98.19 130 VAL A N 1
ATOM 896 C CA . VAL A 1 130 ? -1.386 -0.884 11.522 1.00 98.19 130 VAL A CA 1
ATOM 897 C C . VAL A 1 130 ? -0.991 -2.347 11.339 1.00 98.19 130 VAL A C 1
ATOM 899 O O . VAL A 1 130 ? -0.399 -2.945 12.237 1.00 98.19 130 VAL A O 1
ATOM 902 N N . GLY A 1 131 ? -1.273 -2.907 10.164 1.00 98.06 131 GLY A N 1
ATOM 903 C CA . GLY A 1 131 ? -0.839 -4.247 9.777 1.00 98.06 131 GLY A CA 1
ATOM 904 C C . GLY A 1 131 ? 0.658 -4.334 9.467 1.00 98.06 131 GLY A C 1
ATOM 905 O O . GLY A 1 131 ? 1.327 -3.335 9.178 1.00 98.06 131 GLY A O 1
ATOM 906 N N . ASN A 1 132 ? 1.204 -5.552 9.497 1.00 97.81 132 ASN A N 1
ATOM 907 C CA . ASN A 1 132 ? 2.584 -5.798 9.076 1.00 97.81 132 ASN A CA 1
ATOM 908 C C . ASN A 1 132 ? 2.766 -5.527 7.574 1.00 97.81 132 ASN A C 1
ATOM 910 O O . ASN A 1 132 ? 1.874 -5.788 6.765 1.00 97.81 132 ASN A O 1
ATOM 914 N N . ALA A 1 133 ? 3.952 -5.041 7.208 1.00 97.62 133 ALA A N 1
ATOM 915 C CA . ALA A 1 133 ? 4.323 -4.855 5.813 1.00 97.62 133 ALA A CA 1
ATOM 916 C C . ALA A 1 133 ? 4.650 -6.194 5.132 1.00 97.62 133 ALA A C 1
ATOM 918 O O . ALA A 1 133 ? 5.256 -7.072 5.746 1.00 97.62 133 ALA A O 1
ATOM 919 N N . GLY A 1 134 ? 4.274 -6.327 3.861 1.00 96.62 134 GLY A N 1
ATOM 920 C CA . GLY A 1 134 ? 4.530 -7.510 3.040 1.00 96.62 134 GLY A CA 1
ATOM 921 C C . GLY A 1 134 ? 4.367 -7.234 1.548 1.00 96.62 134 GLY A C 1
ATOM 922 O O . GLY A 1 134 ? 4.396 -6.081 1.114 1.00 96.62 134 GLY A O 1
ATOM 923 N N . GLY A 1 135 ? 4.185 -8.294 0.766 1.00 88.44 135 GLY A N 1
ATOM 924 C CA . GLY A 1 135 ? 4.019 -8.212 -0.685 1.00 88.44 135 GLY A CA 1
ATOM 925 C C . GLY A 1 135 ? 5.321 -8.097 -1.483 1.00 88.44 135 GLY A C 1
ATOM 926 O O . GLY A 1 135 ? 5.345 -7.428 -2.515 1.00 88.44 135 GLY A O 1
ATOM 927 N N . THR A 1 136 ? 6.387 -8.742 -1.004 1.00 81.94 136 THR A N 1
ATOM 928 C CA . THR A 1 136 ? 7.630 -9.014 -1.754 1.00 81.94 136 THR A CA 1
ATOM 929 C C . THR A 1 136 ? 7.604 -10.384 -2.398 1.00 81.94 136 THR A C 1
ATOM 931 O O . THR A 1 136 ? 7.142 -11.317 -1.703 1.00 81.94 136 THR A O 1
#

Solvent-accessible surface area (backbone atoms only — not comparable to full-atom values): 7842 Å² total; per-residue (Å²): 134,63,71,55,68,52,67,48,98,89,64,55,69,48,72,71,46,76,79,65,86,84,85,89,73,84,76,46,30,33,39,23,68,43,52,61,37,57,35,55,94,24,14,35,81,98,45,49,81,72,76,36,63,81,53,65,54,37,32,33,34,39,43,45,49,62,15,83,67,52,61,62,17,36,39,35,49,22,51,76,82,35,72,40,100,69,70,49,66,45,72,35,49,61,71,33,55,74,70,40,36,46,81,46,73,45,60,69,64,72,81,61,73,92,74,93,80,54,53,28,30,30,35,25,40,81,79,64,30,67,21,52,69,25,15,103

Nearest PDB structures (foldseek):
  7kq7-assembly1_B  TM=4.190E-01  e=2.778E-01  Homo sapiens
  1bj8-assembly1_A  TM=4.317E-01  e=2.631E-01  Homo sapiens
  2vzu-assembly2_B  TM=3.985E-01  e=8.922E+00  Amycolatopsis orientalis

pLDDT: mean 92.03, std 8.36, range [57.06, 98.75]

Radius of gyration: 22.63 Å; Cα contacts (8 Å, |Δi|>4): 291; chains: 1; bounding box: 51×33×73 Å

Sequence (136 aa):
MISGRVIDIAGNIGTSGGALTLTLDTTAPGTPSNPILLVAASDSGSSNTDNRTNVSNPSLRISLAGTNAVAGDSLELLLDGSAFSTPVRSTLTGADIINGYRDVTLTSGSLGADGSKVLTSRVTDIAGNVGNAGGT

Foldseek 3Di:
DDWDWDADPVGDIHDIDDDDDDDDDQDFFFEQDAAKAWDQVQQDDPHSGPRDGPDQWTKIKGFQPGGPDDQQKKKWKAWPQHAFPPTQIDGHHRVCVVVRIDIGIHHGCSQPDDDDIDMWMWIAHNVGHTYDIHRD